Protein AF-A0A087L5Y1-F1 (afdb_monomer_lite)

Structure (mmCIF, N/CA/C/O backbone):
data_AF-A0A087L5Y1-F1
#
_entry.id   AF-A0A087L5Y1-F1
#
loop_
_atom_site.group_PDB
_atom_site.id
_atom_site.type_symbol
_atom_site.label_atom_id
_atom_site.label_alt_id
_atom_site.label_comp_id
_atom_site.label_asym_id
_atom_site.label_entity_id
_atom_site.label_seq_id
_atom_site.pdbx_PDB_ins_code
_atom_site.Cartn_x
_atom_site.Cartn_y
_atom_site.Cartn_z
_atom_site.occupancy
_atom_site.B_iso_or_equiv
_atom_site.auth_seq_id
_atom_site.auth_comp_id
_atom_site.auth_asym_id
_atom_site.auth_atom_id
_atom_site.pdbx_PDB_model_num
ATOM 1 N N . MET A 1 1 ? 29.292 -12.878 -15.412 1.00 41.34 1 MET A N 1
ATOM 2 C CA . MET A 1 1 ? 28.700 -11.605 -15.869 1.00 41.34 1 MET A CA 1
ATOM 3 C C . MET A 1 1 ? 28.351 -10.788 -14.636 1.00 41.34 1 MET A C 1
ATOM 5 O O . MET A 1 1 ? 27.542 -11.281 -13.856 1.00 41.34 1 MET A O 1
ATOM 9 N N . PRO A 1 2 ? 28.986 -9.632 -14.378 1.00 48.06 2 PRO A N 1
ATOM 10 C CA . PRO A 1 2 ? 28.523 -8.747 -13.318 1.00 48.06 2 PRO A CA 1
ATOM 11 C C . PRO A 1 2 ? 27.204 -8.115 -13.779 1.00 48.06 2 PRO A C 1
ATOM 13 O O . PRO A 1 2 ? 27.107 -7.625 -14.900 1.00 48.06 2 PRO A O 1
ATOM 16 N N . PHE A 1 3 ? 26.165 -8.205 -12.952 1.00 55.38 3 PHE A N 1
ATOM 17 C CA . PHE A 1 3 ? 24.887 -7.557 -13.229 1.00 55.38 3 PHE A CA 1
ATOM 18 C C . PHE A 1 3 ? 25.046 -6.084 -12.846 1.00 55.38 3 PHE A C 1
ATOM 20 O O . PHE A 1 3 ? 25.130 -5.755 -11.661 1.00 55.38 3 PHE A O 1
ATOM 27 N N . GLU A 1 4 ? 25.156 -5.201 -13.836 1.00 53.44 4 GLU A N 1
ATOM 28 C CA . GLU A 1 4 ? 25.054 -3.763 -13.609 1.00 53.44 4 GLU A CA 1
ATOM 29 C C . GLU A 1 4 ? 23.621 -3.473 -13.155 1.00 53.44 4 GLU A C 1
ATOM 31 O O . GLU A 1 4 ? 22.671 -3.456 -13.936 1.00 53.44 4 GLU A O 1
ATOM 36 N N . LEU A 1 5 ? 23.448 -3.332 -11.840 1.00 46.59 5 LEU A N 1
ATOM 37 C CA . LEU A 1 5 ? 22.205 -2.879 -11.239 1.00 46.59 5 LEU A CA 1
ATOM 38 C C . LEU A 1 5 ? 22.032 -1.411 -11.640 1.00 46.59 5 LEU A C 1
ATOM 40 O O . LEU A 1 5 ? 22.565 -0.526 -10.970 1.00 46.59 5 LEU A O 1
ATOM 44 N N . ASN A 1 6 ? 21.339 -1.170 -12.756 1.00 45.88 6 ASN A N 1
ATOM 45 C CA . ASN A 1 6 ? 20.924 0.161 -13.183 1.00 45.88 6 ASN A CA 1
ATOM 46 C C . ASN A 1 6 ? 20.286 0.876 -11.986 1.00 45.88 6 ASN A C 1
ATOM 48 O O . ASN A 1 6 ? 19.188 0.539 -11.550 1.00 45.88 6 ASN A O 1
ATOM 52 N N . LYS A 1 7 ? 21.013 1.851 -11.428 1.00 48.47 7 LYS A N 1
ATOM 53 C CA . LYS A 1 7 ? 20.583 2.730 -10.330 1.00 48.47 7 LYS A CA 1
ATOM 54 C C . LYS A 1 7 ? 19.630 3.819 -10.826 1.00 48.47 7 LYS A C 1
ATOM 56 O O . LYS A 1 7 ? 19.564 4.894 -10.237 1.00 48.47 7 LYS A O 1
ATOM 61 N N . GLU A 1 8 ? 18.880 3.559 -11.888 1.00 50.50 8 GLU A N 1
ATOM 62 C CA . GLU A 1 8 ? 17.624 4.263 -12.053 1.00 50.50 8 GLU A CA 1
ATOM 63 C C . GLU A 1 8 ? 16.771 3.769 -10.897 1.00 50.50 8 GLU A C 1
ATOM 65 O O . GLU A 1 8 ? 16.399 2.598 -10.835 1.00 50.50 8 GLU A O 1
ATOM 70 N N . THR A 1 9 ? 16.589 4.618 -9.889 1.00 57.69 9 THR A N 1
ATOM 71 C CA . THR A 1 9 ? 15.640 4.400 -8.805 1.00 57.69 9 THR A CA 1
ATOM 72 C C . THR A 1 9 ? 14.272 4.219 -9.441 1.00 57.69 9 THR A C 1
ATOM 74 O O . THR A 1 9 ? 13.527 5.184 -9.586 1.00 57.69 9 THR A O 1
ATOM 77 N N . LEU A 1 10 ? 13.975 2.990 -9.871 1.00 66.00 10 LEU A N 1
ATOM 78 C CA . LEU A 1 10 ? 12.665 2.555 -10.307 1.00 66.00 10 LEU A CA 1
ATOM 79 C C . LEU A 1 10 ? 11.775 2.802 -9.102 1.00 66.00 10 LEU A C 1
ATOM 81 O O . LEU A 1 10 ? 11.802 2.060 -8.115 1.00 66.00 10 LEU A O 1
ATOM 85 N N . VAL A 1 11 ? 11.092 3.942 -9.148 1.00 76.31 11 VAL A N 1
ATOM 86 C CA . VAL A 1 11 ? 10.075 4.308 -8.181 1.00 76.31 11 VAL A CA 1
ATOM 87 C C . VAL A 1 11 ? 9.145 3.111 -8.106 1.00 76.31 11 VAL A C 1
ATOM 89 O O . VAL A 1 11 ? 8.741 2.567 -9.136 1.00 76.31 11 VAL A O 1
ATOM 92 N N . ASP A 1 12 ? 8.895 2.642 -6.884 1.00 89.88 12 ASP A N 1
ATOM 93 C CA . ASP A 1 12 ? 8.075 1.457 -6.687 1.00 89.88 12 ASP A CA 1
ATOM 94 C C . ASP A 1 12 ? 6.752 1.650 -7.446 1.00 89.88 12 ASP A C 1
ATOM 96 O O . ASP A 1 12 ? 6.132 2.703 -7.287 1.00 89.88 12 ASP A O 1
ATOM 100 N N . PRO A 1 13 ? 6.295 0.689 -8.265 1.00 92.00 13 PRO A N 1
ATOM 101 C CA . PRO A 1 13 ? 5.071 0.859 -9.047 1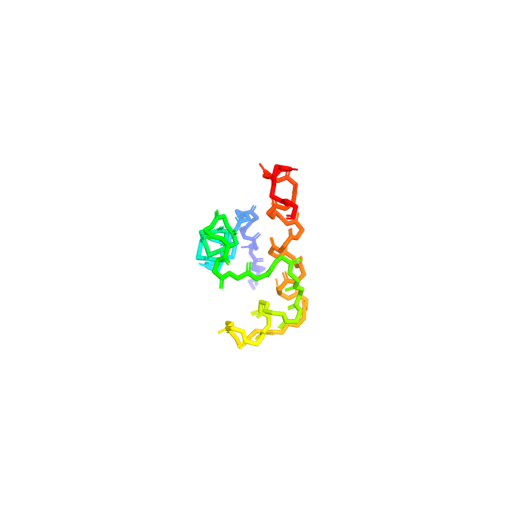.00 92.00 13 PRO A CA 1
ATOM 102 C C . PRO A 1 13 ? 3.829 1.131 -8.183 1.00 92.00 13 PRO A C 1
ATOM 104 O O . PRO A 1 13 ? 2.831 1.640 -8.685 1.00 92.00 13 PRO A O 1
ATOM 107 N N . LEU A 1 14 ? 3.881 0.832 -6.879 1.00 94.75 14 LEU A N 1
ATOM 108 C CA . LEU A 1 14 ? 2.818 1.158 -5.930 1.00 94.75 14 LEU A CA 1
ATOM 109 C C . LEU A 1 14 ? 2.893 2.587 -5.373 1.00 94.75 14 LEU A C 1
ATOM 111 O O . LEU A 1 14 ? 1.948 3.016 -4.718 1.00 94.75 14 LEU A O 1
ATOM 115 N N . TYR A 1 15 ? 3.957 3.343 -5.651 1.00 94.19 15 TYR A N 1
ATOM 116 C CA . TYR A 1 15 ? 4.144 4.710 -5.164 1.00 94.19 15 TYR A CA 1
ATOM 117 C C . TYR A 1 15 ? 2.991 5.632 -5.565 1.00 94.19 15 TYR A C 1
ATOM 119 O O . TYR A 1 15 ? 2.319 6.181 -4.698 1.00 94.19 15 TYR A O 1
ATOM 127 N N . THR A 1 16 ? 2.727 5.774 -6.868 1.00 93.75 16 THR A N 1
ATOM 128 C CA . THR A 1 16 ? 1.676 6.670 -7.372 1.00 93.75 16 THR A CA 1
ATOM 129 C C . THR A 1 16 ? 0.275 6.244 -6.915 1.00 93.75 16 THR A C 1
ATOM 131 O O . THR A 1 16 ? -0.471 7.108 -6.456 1.00 93.75 16 THR A O 1
ATOM 134 N N . PRO A 1 17 ? -0.104 4.949 -6.958 1.00 95.69 17 PRO A N 1
ATOM 135 C CA . PRO A 1 17 ? -1.364 4.492 -6.373 1.00 95.69 17 PRO A CA 1
ATOM 136 C C . PRO A 1 17 ? -1.511 4.828 -4.884 1.00 95.69 17 PRO A C 1
ATOM 138 O O . PRO A 1 17 ? -2.537 5.378 -4.495 1.00 95.69 17 PRO A O 1
ATOM 141 N N . ILE A 1 18 ? -0.495 4.539 -4.061 1.00 95.31 18 ILE A N 1
ATOM 142 C CA . ILE A 1 18 ? -0.530 4.816 -2.616 1.00 95.31 18 ILE A CA 1
ATOM 143 C C . ILE A 1 18 ? -0.656 6.320 -2.370 1.00 95.31 18 ILE A C 1
ATOM 145 O O . ILE A 1 18 ? -1.526 6.738 -1.611 1.00 95.31 18 ILE A O 1
ATOM 149 N N . LEU A 1 19 ? 0.154 7.130 -3.054 1.00 94.56 19 LEU A N 1
ATOM 150 C CA . LEU A 1 19 ? 0.105 8.587 -2.964 1.00 94.56 19 L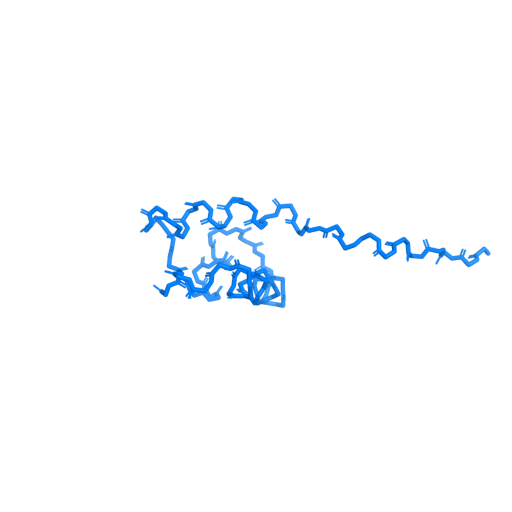EU A CA 1
ATOM 151 C C . LEU A 1 19 ? -1.295 9.126 -3.272 1.00 94.56 19 LEU A C 1
ATOM 153 O O . LEU A 1 19 ? -1.825 9.924 -2.506 1.00 94.56 19 LEU A O 1
ATOM 157 N N . ASN A 1 20 ? -1.903 8.670 -4.369 1.00 94.88 20 ASN A N 1
ATOM 158 C CA . ASN A 1 20 ? -3.224 9.133 -4.785 1.00 94.88 20 ASN A CA 1
ATOM 159 C C . ASN A 1 20 ? -4.3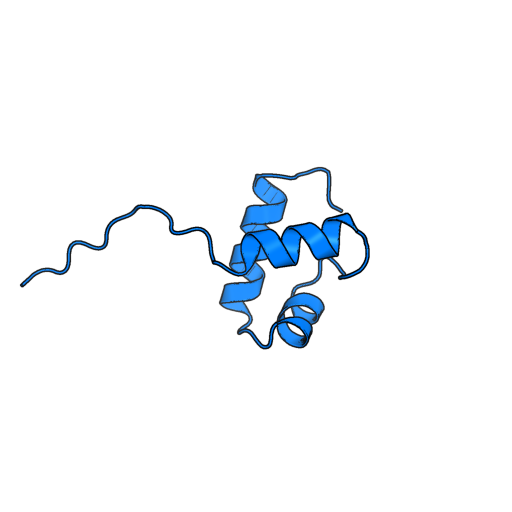09 8.788 -3.760 1.00 94.88 20 ASN A C 1
ATOM 161 O O . ASN A 1 20 ? -5.175 9.619 -3.501 1.00 94.88 20 ASN A O 1
ATOM 165 N N . LEU A 1 21 ? -4.272 7.587 -3.177 1.00 95.69 21 LEU A N 1
ATOM 166 C CA . LEU A 1 21 ? -5.248 7.184 -2.163 1.00 95.69 21 LEU A CA 1
ATOM 167 C C . LEU A 1 21 ? -5.075 7.971 -0.861 1.00 95.69 21 LEU A C 1
ATOM 169 O O . LEU A 1 21 ? -6.068 8.410 -0.284 1.00 95.69 21 LEU A O 1
ATOM 173 N N . ILE A 1 22 ? -3.832 8.197 -0.422 1.00 94.00 22 ILE A N 1
ATOM 174 C CA . ILE A 1 22 ? -3.562 8.999 0.778 1.00 94.00 22 ILE A CA 1
ATOM 175 C C . ILE A 1 22 ? -3.982 10.456 0.548 1.00 94.00 22 ILE A C 1
ATOM 177 O O . ILE A 1 22 ? -4.692 11.022 1.371 1.00 94.00 22 ILE A O 1
ATOM 181 N N . ALA A 1 23 ? -3.637 11.048 -0.600 1.00 91.69 23 ALA A N 1
ATOM 182 C CA . ALA A 1 23 ? -4.013 12.423 -0.938 1.00 91.69 23 ALA A CA 1
ATOM 183 C C . ALA A 1 23 ? -5.537 12.636 -1.029 1.00 91.69 23 ALA A C 1
ATOM 185 O O . ALA A 1 23 ? -6.018 13.748 -0.828 1.00 91.69 23 ALA A O 1
ATOM 186 N N . ARG A 1 24 ? -6.306 11.579 -1.319 1.00 94.06 24 ARG A N 1
ATOM 187 C CA . ARG A 1 24 ? -7.779 11.597 -1.312 1.00 94.06 24 ARG A CA 1
ATOM 188 C C . ARG A 1 24 ? -8.391 11.320 0.064 1.00 94.06 24 ARG A C 1
ATOM 190 O O . ARG A 1 24 ? -9.608 11.397 0.198 1.00 94.06 24 ARG A O 1
ATOM 197 N N . GLY A 1 25 ? -7.584 10.970 1.067 1.00 92.25 25 GLY A N 1
ATOM 198 C CA . GLY A 1 25 ? -8.061 10.514 2.376 1.00 92.25 25 GLY A CA 1
ATOM 199 C C . GLY A 1 25 ? -8.713 9.124 2.348 1.00 92.25 25 GLY A C 1
ATOM 200 O O . GLY A 1 25 ? -9.367 8.734 3.309 1.00 92.25 25 GLY A O 1
ATOM 201 N N . GLU A 1 26 ? -8.548 8.369 1.257 1.00 94.62 26 GLU A N 1
ATOM 202 C CA . GLU A 1 26 ? -9.102 7.016 1.079 1.00 94.62 26 GLU A CA 1
ATOM 203 C C . GLU A 1 26 ? -8.213 5.935 1.716 1.00 94.62 26 GLU A C 1
ATOM 205 O O . GLU A 1 26 ? -8.644 4.799 1.926 1.00 94.62 26 GLU 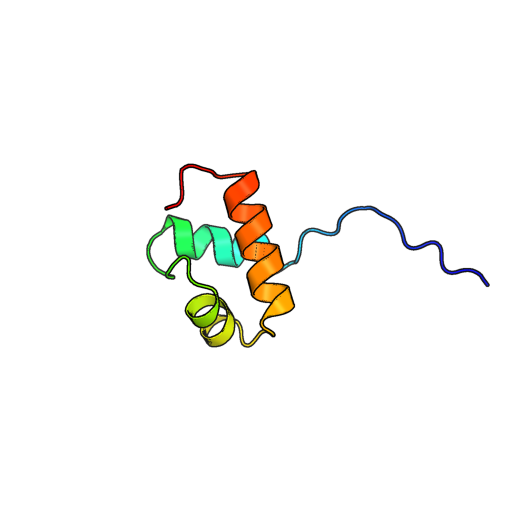A O 1
ATOM 210 N N . LEU A 1 27 ? -6.960 6.278 2.027 1.00 94.81 27 LEU A N 1
ATOM 211 C CA . LEU A 1 27 ? -6.005 5.409 2.698 1.00 94.81 27 LEU A CA 1
ATOM 212 C C . LEU A 1 27 ? -5.241 6.193 3.761 1.00 94.81 27 LEU A C 1
ATOM 214 O O . LEU A 1 27 ? -4.688 7.252 3.482 1.00 94.81 27 LEU A O 1
ATOM 218 N N . ASN A 1 28 ? -5.162 5.642 4.970 1.00 91.88 28 ASN A N 1
ATOM 219 C CA . ASN A 1 28 ? -4.377 6.255 6.035 1.00 91.88 28 ASN A CA 1
ATOM 220 C C . ASN A 1 28 ? -2.884 6.233 5.687 1.00 91.88 28 ASN A C 1
ATOM 222 O O . ASN A 1 28 ? -2.369 5.228 5.188 1.00 91.88 28 ASN A O 1
ATOM 226 N N . ASN A 1 29 ? -2.186 7.309 6.046 1.00 90.12 29 ASN A N 1
ATOM 227 C CA . ASN A 1 29 ? -0.732 7.445 5.969 1.00 90.12 29 ASN A CA 1
ATOM 228 C C . ASN A 1 29 ? -0.019 6.606 7.055 1.00 90.12 29 ASN A C 1
ATOM 230 O O . ASN A 1 29 ? 0.763 7.100 7.861 1.00 90.12 29 ASN A O 1
ATOM 234 N N . ASP A 1 30 ? -0.344 5.315 7.119 1.00 93.75 30 ASP A N 1
ATOM 235 C CA . ASP A 1 30 ? 0.174 4.357 8.090 1.00 93.75 30 ASP A CA 1
ATOM 236 C C . ASP A 1 30 ? 0.704 3.108 7.379 1.00 93.75 30 ASP A C 1
ATOM 238 O O . ASP A 1 30 ? 0.120 2.608 6.412 1.00 93.75 30 ASP A O 1
ATOM 242 N N . ILE A 1 31 ? 1.809 2.563 7.892 1.00 95.81 31 ILE A N 1
ATOM 243 C CA . ILE A 1 31 ? 2.465 1.401 7.289 1.00 95.81 31 ILE A CA 1
ATOM 244 C C . ILE A 1 31 ? 1.513 0.201 7.281 1.00 95.81 31 ILE A C 1
ATOM 246 O O . ILE A 1 31 ? 1.410 -0.466 6.251 1.00 95.81 31 ILE A O 1
ATOM 250 N N . LYS A 1 32 ? 0.783 -0.073 8.373 1.00 96.94 32 LYS A N 1
ATOM 251 C CA . LYS A 1 32 ? -0.118 -1.237 8.423 1.00 96.94 32 LYS A CA 1
ATOM 252 C C . LYS A 1 32 ? -1.276 -1.073 7.446 1.00 96.94 32 LYS A C 1
ATOM 254 O O . LYS A 1 32 ? -1.617 -2.041 6.767 1.00 96.94 32 LYS A O 1
ATOM 259 N N . ALA A 1 33 ? -1.844 0.128 7.335 1.00 96.38 33 ALA A N 1
ATOM 260 C CA . ALA A 1 33 ? -2.900 0.419 6.365 1.00 96.38 33 ALA A CA 1
ATOM 261 C C . ALA A 1 33 ? -2.441 0.121 4.927 1.00 96.38 33 ALA A C 1
ATOM 263 O O . ALA A 1 33 ? -3.104 -0.627 4.205 1.00 96.38 33 ALA A O 1
ATOM 264 N N . VAL A 1 34 ? -1.259 0.611 4.542 1.00 96.56 34 VAL A N 1
ATOM 265 C CA . VAL A 1 34 ? -0.661 0.357 3.222 1.00 96.56 34 VAL A CA 1
ATOM 266 C C . VAL A 1 34 ? -0.364 -1.132 3.011 1.00 96.56 34 VAL A C 1
ATOM 268 O O . VAL A 1 34 ? -0.666 -1.679 1.947 1.00 96.56 34 VAL A O 1
ATOM 271 N N . GLN A 1 35 ? 0.189 -1.816 4.017 1.00 97.88 35 GLN A N 1
ATOM 272 C CA . GLN A 1 35 ? 0.462 -3.254 3.945 1.00 97.88 35 GLN A CA 1
ATOM 273 C C . GLN A 1 35 ? -0.810 -4.069 3.709 1.00 97.88 35 GLN A C 1
ATOM 275 O O . GLN A 1 35 ? -0.809 -4.952 2.852 1.00 97.88 35 GLN A O 1
ATOM 280 N N . HIS A 1 36 ? -1.880 -3.782 4.452 1.00 97.25 36 HIS A N 1
ATOM 281 C CA . HIS A 1 36 ? -3.148 -4.495 4.3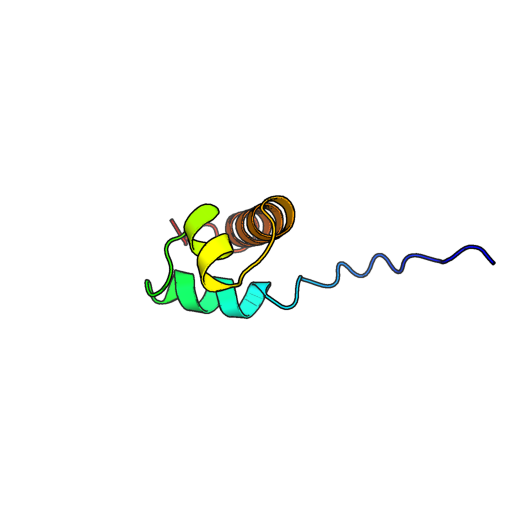25 1.00 97.25 36 HIS A CA 1
ATOM 282 C C . HIS A 1 36 ? -3.834 -4.206 2.990 1.00 97.25 36 HIS A C 1
ATOM 284 O O . HIS A 1 36 ? -4.292 -5.146 2.339 1.00 97.25 36 HIS A O 1
ATOM 290 N N . HIS A 1 37 ? -3.865 -2.941 2.560 1.00 97.00 37 HIS A N 1
ATOM 291 C CA . HIS A 1 37 ? -4.524 -2.534 1.321 1.00 97.00 37 HIS A CA 1
ATOM 292 C C . HIS A 1 37 ? -3.842 -3.140 0.087 1.00 97.00 37 HIS A C 1
ATOM 294 O O . HIS A 1 37 ? -4.498 -3.741 -0.759 1.00 97.00 37 HIS A O 1
ATOM 300 N N . PHE A 1 38 ? -2.512 -3.046 0.009 1.00 95.94 38 PHE A N 1
ATOM 301 C CA . PHE A 1 38 ? -1.745 -3.485 -1.163 1.00 95.94 38 PHE A CA 1
ATOM 302 C C . PHE A 1 38 ? -1.155 -4.894 -1.040 1.00 95.94 38 PHE A C 1
ATOM 304 O O . PHE A 1 38 ? -0.523 -5.376 -1.978 1.00 95.94 38 PHE A O 1
ATOM 311 N N . ARG A 1 39 ? -1.348 -5.564 0.104 1.00 97.06 39 ARG A N 1
ATOM 312 C CA . ARG A 1 39 ? -0.793 -6.895 0.415 1.00 97.06 39 ARG A CA 1
ATOM 313 C C . ARG A 1 39 ? 0.719 -6.966 0.197 1.00 97.06 39 ARG A C 1
ATOM 315 O O . ARG A 1 39 ? 1.234 -7.878 -0.447 1.00 97.06 39 ARG A O 1
ATOM 322 N N . ILE A 1 40 ? 1.433 -5.989 0.751 1.00 96.88 40 ILE A N 1
ATOM 323 C CA . ILE A 1 40 ? 2.893 -5.890 0.650 1.00 96.88 40 ILE A CA 1
ATOM 324 C C . ILE A 1 40 ? 3.593 -6.020 2.002 1.00 96.88 40 ILE A C 1
ATOM 326 O O . ILE A 1 40 ? 3.026 -5.775 3.067 1.00 96.88 40 ILE A O 1
ATOM 330 N N . GLY A 1 41 ? 4.869 -6.402 1.951 1.00 97.12 41 GLY A N 1
ATOM 331 C CA . GLY A 1 41 ? 5.719 -6.498 3.132 1.00 97.12 41 GLY A CA 1
ATOM 332 C C . GLY A 1 41 ? 6.041 -5.135 3.752 1.00 97.12 41 GLY A C 1
ATOM 333 O O . GLY A 1 41 ? 6.086 -4.112 3.065 1.00 97.12 41 GLY A O 1
ATOM 334 N N . TYR A 1 42 ? 6.343 -5.152 5.051 1.00 97.19 42 TYR A N 1
ATOM 335 C CA . TYR A 1 42 ? 6.611 -3.963 5.869 1.00 97.19 42 TYR A CA 1
ATOM 336 C C . TYR A 1 42 ? 7.675 -3.050 5.256 1.00 97.19 42 TYR A C 1
ATOM 338 O O . TYR A 1 42 ? 7.450 -1.858 5.071 1.00 97.19 42 TYR A O 1
ATOM 346 N N . ASN A 1 43 ? 8.815 -3.620 4.858 1.00 96.00 43 ASN A N 1
ATOM 347 C CA . ASN A 1 43 ? 9.933 -2.849 4.314 1.00 96.00 43 ASN A CA 1
ATOM 348 C C . ASN A 1 43 ? 9.575 -2.110 3.020 1.00 96.00 43 ASN A C 1
ATOM 350 O O . ASN A 1 43 ? 10.075 -1.012 2.787 1.00 96.00 43 ASN A O 1
ATOM 354 N N . ARG A 1 44 ? 8.714 -2.704 2.187 1.00 95.56 44 ARG A N 1
ATOM 355 C CA . ARG A 1 44 ? 8.259 -2.090 0.938 1.00 95.56 44 ARG A CA 1
ATOM 356 C C . ARG A 1 44 ? 7.313 -0.928 1.231 1.00 95.56 44 ARG A C 1
ATOM 358 O O . ARG A 1 44 ? 7.5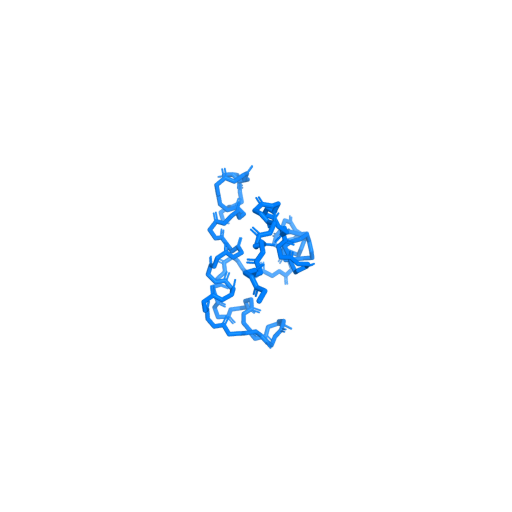52 0.169 0.743 1.00 95.56 44 ARG A O 1
ATOM 365 N N . ALA A 1 45 ? 6.321 -1.144 2.096 1.00 96.62 45 ALA A N 1
ATOM 366 C CA . ALA A 1 45 ? 5.400 -0.096 2.535 1.00 96.62 45 ALA A CA 1
ATOM 367 C C . ALA A 1 45 ? 6.140 1.079 3.202 1.00 96.62 45 ALA A C 1
ATOM 369 O O . ALA A 1 45 ? 5.934 2.225 2.814 1.00 96.62 45 ALA A O 1
ATOM 370 N N . ARG A 1 46 ? 7.073 0.795 4.123 1.00 96.06 46 ARG A N 1
ATOM 371 C CA . ARG A 1 46 ? 7.907 1.811 4.786 1.00 96.06 46 ARG A CA 1
ATOM 372 C C . ARG A 1 46 ? 8.686 2.654 3.779 1.00 96.06 46 ARG A C 1
ATOM 374 O O . ARG A 1 46 ? 8.620 3.873 3.843 1.00 96.06 46 ARG A O 1
ATOM 381 N N . ARG A 1 47 ? 9.390 2.021 2.832 1.00 94.62 47 ARG A N 1
ATOM 382 C CA . ARG A 1 47 ? 10.173 2.738 1.808 1.00 94.62 47 ARG A CA 1
ATOM 383 C C . ARG A 1 47 ? 9.301 3.647 0.944 1.00 94.62 47 ARG A C 1
ATOM 385 O O . ARG A 1 47 ? 9.725 4.745 0.602 1.00 94.62 47 ARG A O 1
ATOM 392 N N . ILE A 1 48 ? 8.101 3.194 0.583 1.00 94.00 48 ILE A N 1
ATOM 393 C CA . ILE A 1 48 ? 7.168 3.997 -0.213 1.00 94.00 48 ILE A CA 1
ATOM 394 C C . ILE A 1 48 ? 6.691 5.208 0.588 1.00 94.00 48 ILE A C 1
ATOM 396 O O . ILE A 1 48 ? 6.769 6.322 0.081 1.00 94.00 48 ILE A O 1
ATOM 400 N N . LEU A 1 49 ? 6.256 5.009 1.836 1.00 93.69 49 LEU A N 1
ATOM 401 C CA . LEU A 1 49 ? 5.797 6.103 2.695 1.00 93.69 49 LEU A CA 1
ATOM 402 C C . LEU A 1 49 ? 6.914 7.104 3.012 1.00 93.69 49 LEU A C 1
ATOM 404 O O . LEU A 1 49 ? 6.678 8.307 2.979 1.00 93.69 49 LEU A O 1
ATOM 408 N N . GLU A 1 50 ? 8.145 6.639 3.236 1.00 92.75 50 GLU A N 1
ATOM 409 C CA . GLU A 1 50 ? 9.311 7.518 3.391 1.00 92.75 50 GLU A CA 1
ATOM 410 C C . GLU A 1 50 ? 9.543 8.369 2.142 1.00 92.75 50 GLU A C 1
ATOM 412 O O . GLU A 1 50 ? 9.710 9.583 2.246 1.00 92.75 50 GLU A O 1
ATOM 417 N N . ASN A 1 51 ? 9.470 7.767 0.954 1.00 91.19 51 ASN A N 1
ATOM 418 C CA . ASN A 1 51 ? 9.580 8.515 -0.294 1.00 91.19 51 ASN A CA 1
ATOM 419 C C . ASN A 1 51 ? 8.416 9.499 -0.487 1.00 91.19 51 ASN A C 1
ATOM 421 O O . ASN A 1 51 ? 8.629 10.583 -1.022 1.00 91.19 51 ASN A O 1
ATOM 425 N N . ILE A 1 52 ? 7.192 9.151 -0.085 1.00 90.94 52 ILE A N 1
ATOM 426 C CA . ILE A 1 52 ? 6.049 10.074 -0.144 1.00 90.94 52 ILE A CA 1
ATOM 427 C C . ILE A 1 52 ? 6.306 11.258 0.786 1.00 90.94 52 ILE A C 1
ATOM 429 O O . ILE A 1 52 ? 6.235 12.394 0.337 1.00 90.94 52 ILE A O 1
ATOM 433 N N . LYS A 1 53 ? 6.717 11.011 2.032 1.00 89.44 53 LYS A N 1
ATOM 434 C CA . LYS A 1 53 ? 7.007 12.058 3.019 1.00 89.44 53 LYS A CA 1
ATOM 435 C C . LYS A 1 53 ? 8.121 13.012 2.575 1.00 89.44 53 LYS A C 1
ATOM 437 O O . LYS A 1 53 ? 8.020 14.213 2.800 1.00 89.44 53 LYS A O 1
ATOM 442 N N . LEU A 1 54 ? 9.174 12.488 1.944 1.00 88.38 54 LEU A N 1
ATOM 443 C CA . LEU A 1 54 ? 10.294 13.295 1.449 1.00 88.38 54 LEU A CA 1
ATOM 444 C C . LEU A 1 54 ? 9.908 14.196 0.269 1.00 88.38 54 LEU A C 1
ATOM 446 O O . LEU A 1 54 ? 10.429 15.302 0.163 1.00 88.38 54 LEU A O 1
ATOM 450 N N . ASN A 1 55 ? 9.017 13.734 -0.612 1.00 85.50 55 ASN A N 1
ATOM 451 C CA . ASN A 1 55 ? 8.646 14.465 -1.830 1.00 85.50 55 ASN A CA 1
ATOM 452 C C . ASN A 1 55 ? 7.349 15.283 -1.679 1.00 85.50 55 ASN A C 1
ATOM 454 O O . ASN A 1 55 ? 7.128 16.233 -2.427 1.00 85.50 55 ASN A O 1
ATOM 458 N N . HIS A 1 56 ? 6.500 14.937 -0.709 1.00 80.50 56 HIS A N 1
ATOM 459 C CA . HIS A 1 56 ? 5.176 15.517 -0.486 1.00 80.50 56 HIS A CA 1
ATOM 460 C C . HIS A 1 56 ? 4.933 15.751 1.012 1.00 80.50 56 HIS A C 1
ATOM 462 O O . HIS A 1 56 ? 4.081 15.123 1.634 1.00 80.50 56 HIS A O 1
ATOM 468 N N . SER A 1 57 ? 5.682 16.694 1.586 1.00 67.44 57 SER A N 1
ATOM 469 C CA . SER A 1 57 ? 5.656 17.045 3.016 1.00 67.44 57 SER A CA 1
ATOM 470 C C . SER A 1 57 ? 4.320 17.584 3.547 1.00 67.44 57 SER A C 1
ATOM 472 O O . SER A 1 57 ? 4.185 17.759 4.751 1.00 67.44 57 SER A O 1
ATOM 474 N N . LEU A 1 58 ? 3.347 17.860 2.672 1.00 64.50 58 LEU A N 1
ATOM 475 C CA . LEU A 1 58 ? 2.016 18.369 3.027 1.00 64.50 58 LEU A CA 1
ATOM 476 C C . LEU A 1 58 ? 0.985 17.259 3.285 1.00 64.50 58 LEU A C 1
ATOM 478 O O . LEU A 1 58 ? -0.166 17.555 3.590 1.00 64.50 58 LEU A O 1
ATOM 482 N N . ILE A 1 59 ? 1.377 15.997 3.114 1.00 62.06 59 ILE A N 1
ATOM 483 C CA . ILE A 1 59 ? 0.528 14.837 3.373 1.00 62.06 59 ILE A CA 1
ATOM 484 C C . ILE A 1 59 ? 0.863 14.329 4.783 1.00 62.06 59 ILE A C 1
ATOM 486 O O . ILE A 1 59 ? 1.804 13.548 4.952 1.00 62.06 59 ILE A O 1
ATOM 490 N N . GLU A 1 60 ? 0.132 14.828 5.786 1.00 53.50 60 GLU A N 1
ATOM 491 C CA . GLU A 1 60 ? 0.159 14.343 7.181 1.00 53.50 60 GLU A CA 1
ATOM 492 C C . GLU A 1 60 ? -0.946 13.314 7.430 1.00 53.50 60 GLU A C 1
ATOM 494 O O . GLU A 1 60 ? -2.139 13.650 7.258 1.00 53.50 60 GLU A O 1
#

Secondary structure (DSSP, 8-state):
------------TTHHHHHHHHHTTSS-SSHHHHHHHHT--HHHHHHHHHHHHHH-TT--

Radius of gyration: 13.0 Å; chains: 1; bounding box: 38×30×24 Å

pLDDT: mean 84.37, std 17.39, range [41.34, 97.88]

Sequence (60 aa):
MPFELNKETLVDPLYTPILNLIARGELNNDIKAVQHHFRIGYNRARRILENIKLNHSLIE

Foldseek 3Di:
DDPPPPPPPPQPPCLVVVLVCLVVVNFDLDQVRCCVVVVDDSVVSVVSSVVCCVVPVPRD